Protein AF-A0A1Q9VNM7-F1 (afdb_monomer)

Mean predicted aligned error: 10.38 Å

Sequence (140 aa):
MDPRERLRKYRPTMAKKCFAWAGAVLGVLMVLTLLSSDAGSLAADALLSIGFGAMMFVPGAYWLVCNRRDSKTLSEWMVSHQAYQANWDLLARDEQAMFAPPEELPVLPLRRWKTVAVVILAAFFVAMAGSMLLPETTVA

Structure (mmCIF, N/CA/C/O backbone):
data_AF-A0A1Q9VNM7-F1
#
_entry.id   AF-A0A1Q9VNM7-F1
#
loop_
_atom_site.group_PDB
_atom_site.id
_atom_site.type_symbol
_atom_site.label_atom_id
_atom_site.label_alt_id
_atom_site.label_comp_id
_atom_site.label_asym_id
_atom_site.label_entity_id
_atom_site.label_seq_id
_atom_site.pdbx_PDB_ins_code
_atom_site.Cartn_x
_atom_site.Cartn_y
_atom_site.Cartn_z
_atom_site.occupancy
_atom_site.B_iso_or_equiv
_atom_site.auth_seq_id
_atom_site.auth_comp_id
_atom_site.auth_asym_id
_atom_site.auth_atom_id
_atom_site.pdbx_PDB_model_num
ATOM 1 N N . MET A 1 1 ? -18.230 -9.955 2.167 1.00 61.59 1 MET A N 1
ATOM 2 C CA . MET A 1 1 ? -16.912 -10.262 2.764 1.00 61.59 1 MET A CA 1
ATOM 3 C C . MET A 1 1 ? -16.802 -9.442 4.034 1.00 61.59 1 MET A C 1
ATOM 5 O O . MET A 1 1 ? -16.918 -8.223 3.938 1.00 61.59 1 MET A O 1
ATOM 9 N N . ASP A 1 2 ? -16.664 -10.105 5.179 1.00 81.38 2 ASP A N 1
ATOM 10 C CA . ASP A 1 2 ? -16.612 -9.487 6.513 1.00 81.38 2 ASP A CA 1
ATOM 11 C C . ASP A 1 2 ? -15.447 -8.464 6.588 1.00 81.38 2 ASP A C 1
ATOM 13 O O . ASP A 1 2 ? -14.355 -8.751 6.070 1.00 81.38 2 ASP A O 1
ATOM 17 N N . PRO A 1 3 ? -15.638 -7.263 7.179 1.00 77.69 3 PRO A N 1
ATOM 18 C CA . PRO A 1 3 ? -14.564 -6.300 7.439 1.00 77.69 3 PRO A CA 1
ATOM 19 C C . PRO A 1 3 ? -13.302 -6.927 8.055 1.00 77.69 3 PRO A C 1
ATOM 21 O O . PRO A 1 3 ? -12.187 -6.604 7.635 1.00 77.69 3 PRO A O 1
ATOM 24 N N . ARG A 1 4 ? -13.451 -7.882 8.982 1.00 80.94 4 ARG A N 1
ATOM 25 C CA . ARG A 1 4 ? -12.335 -8.591 9.637 1.00 80.94 4 ARG A CA 1
ATOM 26 C C . ARG A 1 4 ? -11.565 -9.478 8.664 1.00 80.94 4 ARG A C 1
ATOM 28 O O . ARG A 1 4 ? -10.332 -9.533 8.687 1.00 80.94 4 ARG A O 1
ATOM 35 N N . GLU A 1 5 ? -12.284 -10.149 7.772 1.00 81.62 5 GLU A N 1
ATOM 36 C CA . GLU A 1 5 ? -11.708 -10.993 6.727 1.00 81.62 5 GLU A CA 1
ATOM 37 C C . GLU A 1 5 ? -10.939 -10.144 5.700 1.00 81.62 5 GLU A C 1
ATOM 39 O O . GLU A 1 5 ? -9.816 -10.479 5.302 1.00 81.62 5 GLU A O 1
ATOM 44 N N . ARG A 1 6 ? -11.496 -8.982 5.331 1.00 78.44 6 ARG A N 1
ATOM 45 C CA . ARG A 1 6 ? -10.826 -7.993 4.472 1.00 78.44 6 ARG A CA 1
ATOM 46 C C . ARG A 1 6 ? -9.572 -7.441 5.135 1.00 78.44 6 ARG A C 1
ATOM 48 O O . ARG A 1 6 ? -8.533 -7.377 4.478 1.00 78.44 6 ARG A O 1
ATOM 55 N N . LEU A 1 7 ? -9.636 -7.106 6.422 1.00 80.38 7 LEU A N 1
ATOM 56 C CA . LEU A 1 7 ? -8.482 -6.647 7.186 1.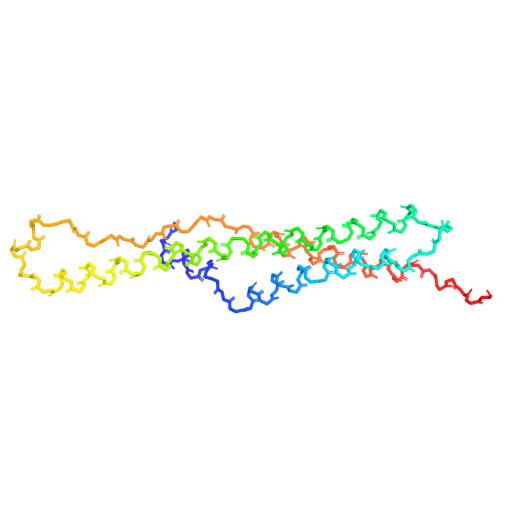00 80.38 7 LEU A CA 1
ATOM 57 C C . LEU A 1 7 ? -7.373 -7.699 7.180 1.00 80.38 7 LEU A C 1
ATOM 59 O O . LEU A 1 7 ? -6.246 -7.380 6.821 1.00 80.38 7 LEU A O 1
ATOM 63 N N . ARG A 1 8 ? -7.686 -8.965 7.487 1.00 80.50 8 ARG A N 1
ATOM 64 C CA . ARG A 1 8 ? -6.710 -10.070 7.446 1.00 80.50 8 ARG A CA 1
ATOM 65 C C . ARG A 1 8 ? -6.026 -10.188 6.086 1.00 80.50 8 ARG A C 1
ATOM 67 O O . ARG A 1 8 ? -4.806 -10.319 6.019 1.00 80.50 8 ARG A O 1
ATOM 74 N N . LYS A 1 9 ? -6.795 -10.105 5.000 1.00 75.00 9 LYS A N 1
ATOM 75 C CA . LYS A 1 9 ? -6.286 -10.264 3.631 1.00 75.00 9 LYS A CA 1
ATOM 76 C C . LYS A 1 9 ? -5.440 -9.076 3.168 1.00 75.00 9 LYS A C 1
ATOM 78 O O . LYS A 1 9 ? -4.372 -9.253 2.571 1.00 75.00 9 LYS A O 1
ATOM 83 N N . TYR A 1 10 ? -5.899 -7.859 3.446 1.00 71.88 10 TYR A N 1
ATOM 84 C CA . TYR A 1 10 ? -5.280 -6.628 2.955 1.00 71.88 10 TYR A CA 1
ATOM 85 C C . TYR A 1 10 ? -4.341 -5.963 3.958 1.00 71.88 10 TYR A C 1
ATOM 87 O O . TYR A 1 10 ? -3.710 -4.976 3.593 1.00 71.88 10 TYR A O 1
ATOM 95 N N . ARG A 1 11 ? -4.148 -6.542 5.154 1.00 72.81 11 ARG A N 1
ATOM 96 C CA . ARG A 1 11 ? -3.251 -5.997 6.179 1.00 72.81 11 ARG A CA 1
ATOM 97 C C . ARG A 1 11 ? -1.886 -5.642 5.575 1.00 72.81 11 ARG A C 1
ATOM 99 O O . ARG A 1 11 ? -1.296 -6.493 4.886 1.00 72.81 11 ARG A O 1
ATOM 106 N N . PRO A 1 12 ? -1.365 -4.433 5.841 1.00 70.50 12 PRO A N 1
ATOM 107 C CA . PRO A 1 12 ? -0.016 -4.051 5.456 1.00 70.50 12 PRO A CA 1
ATOM 108 C C . PRO A 1 12 ? 0.996 -4.831 6.310 1.00 70.50 12 PRO A C 1
ATOM 110 O O . PRO A 1 12 ? 1.362 -4.428 7.410 1.00 70.50 12 PRO A O 1
ATOM 113 N N . THR A 1 13 ? 1.426 -5.993 5.822 1.00 78.25 13 THR A N 1
ATOM 114 C CA . THR A 1 13 ? 2.497 -6.805 6.426 1.00 78.25 13 THR A CA 1
ATOM 115 C C . THR A 1 13 ? 3.873 -6.263 6.042 1.00 78.25 13 THR A C 1
ATOM 117 O O . THR A 1 13 ? 4.008 -5.687 4.960 1.00 78.25 13 THR A O 1
ATOM 120 N N . MET A 1 14 ? 4.906 -6.539 6.845 1.00 74.44 14 MET A N 1
ATOM 121 C CA . MET A 1 14 ? 6.286 -6.149 6.512 1.00 74.44 14 MET A CA 1
ATOM 122 C C . MET A 1 14 ? 6.735 -6.687 5.149 1.00 74.44 14 MET A C 1
ATOM 124 O O . MET A 1 14 ? 7.260 -5.919 4.355 1.00 74.44 14 MET A O 1
ATOM 128 N N . ALA A 1 15 ? 6.395 -7.936 4.808 1.00 73.19 15 ALA A N 1
ATOM 129 C CA . ALA A 1 15 ? 6.706 -8.514 3.498 1.00 73.19 15 ALA A CA 1
ATOM 130 C C . ALA A 1 15 ? 6.177 -7.656 2.331 1.00 73.19 15 ALA A C 1
ATOM 132 O O . ALA A 1 15 ? 6.935 -7.254 1.456 1.00 73.19 15 ALA A O 1
ATOM 133 N N . LYS A 1 16 ? 4.888 -7.286 2.355 1.00 73.38 16 LYS A N 1
ATOM 134 C CA . LYS A 1 16 ? 4.273 -6.401 1.343 1.00 73.38 16 LYS A CA 1
ATOM 135 C C . LYS A 1 16 ? 4.963 -5.036 1.244 1.00 73.38 16 LYS A C 1
ATOM 137 O O . LYS A 1 16 ? 5.023 -4.473 0.157 1.00 73.38 16 LYS A O 1
ATOM 142 N N . LYS A 1 17 ? 5.465 -4.494 2.360 1.00 77.00 17 LYS A N 1
ATOM 143 C CA . LYS A 1 17 ? 6.222 -3.231 2.368 1.00 77.00 17 LYS A CA 1
ATOM 144 C C . LYS A 1 17 ? 7.603 -3.407 1.736 1.00 77.00 17 LYS A C 1
ATOM 146 O O . LYS A 1 17 ? 7.971 -2.582 0.908 1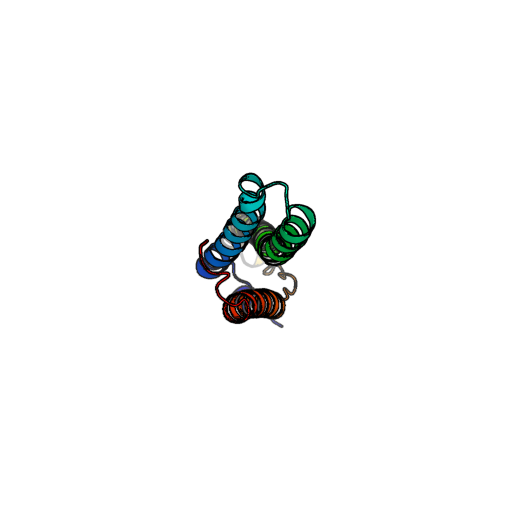.00 77.00 17 LYS A O 1
ATOM 151 N N . CYS A 1 18 ? 8.318 -4.482 2.073 1.00 79.44 18 CYS A N 1
ATOM 152 C CA . CYS A 1 18 ? 9.610 -4.811 1.472 1.00 79.44 18 CYS A CA 1
ATOM 153 C C . CYS A 1 18 ? 9.489 -4.996 -0.044 1.00 79.44 18 CYS A C 1
ATOM 155 O O . CYS A 1 18 ? 10.255 -4.389 -0.778 1.00 79.44 18 CYS A O 1
ATOM 157 N N . PHE A 1 19 ? 8.488 -5.743 -0.525 1.00 78.94 19 PHE A N 1
ATOM 158 C CA . PHE A 1 19 ? 8.269 -5.929 -1.966 1.00 78.94 19 PHE A CA 1
ATOM 159 C C . PHE A 1 19 ? 7.904 -4.631 -2.693 1.00 78.94 19 PHE A C 1
ATOM 161 O O . PHE A 1 19 ? 8.383 -4.393 -3.798 1.00 78.94 19 PHE A O 1
ATOM 168 N N . ALA A 1 20 ? 7.087 -3.773 -2.078 1.00 78.50 20 ALA A N 1
ATOM 169 C CA . ALA A 1 20 ? 6.739 -2.479 -2.660 1.00 78.50 20 ALA A CA 1
ATOM 170 C C . ALA A 1 20 ? 7.963 -1.558 -2.790 1.00 78.50 20 ALA A C 1
ATOM 172 O O . ALA A 1 20 ? 8.152 -0.931 -3.831 1.00 78.50 20 ALA A O 1
ATOM 173 N N . TRP A 1 21 ? 8.819 -1.525 -1.763 1.00 82.38 21 TRP A N 1
ATOM 174 C CA . TRP A 1 21 ? 10.082 -0.790 -1.804 1.00 82.38 21 TRP A CA 1
ATOM 175 C C . TRP A 1 21 ? 11.081 -1.390 -2.788 1.00 82.38 21 TRP A C 1
ATOM 177 O O . TRP A 1 21 ? 11.687 -0.640 -3.541 1.00 82.38 21 TRP A O 1
ATOM 187 N N . ALA A 1 22 ? 11.214 -2.716 -2.832 1.00 80.25 22 ALA A N 1
ATOM 188 C CA . ALA A 1 22 ? 12.099 -3.392 -3.773 1.00 80.25 22 ALA A CA 1
ATOM 189 C C . ALA A 1 22 ? 11.737 -3.046 -5.225 1.00 80.25 22 ALA A C 1
ATOM 191 O O . ALA A 1 22 ? 12.613 -2.650 -5.983 1.00 80.25 22 ALA A O 1
ATOM 192 N N . GLY A 1 23 ? 10.451 -3.103 -5.594 1.00 77.00 23 GLY A N 1
ATOM 193 C CA . GLY A 1 23 ? 10.002 -2.720 -6.938 1.00 77.00 23 GLY A CA 1
ATOM 194 C C . GLY A 1 23 ? 10.243 -1.242 -7.258 1.00 77.00 23 GLY A C 1
ATOM 195 O O . GLY A 1 23 ? 10.713 -0.915 -8.344 1.00 77.00 23 GLY A O 1
ATOM 196 N N . ALA A 1 24 ? 9.988 -0.346 -6.298 1.00 78.69 24 ALA A N 1
ATOM 197 C CA . ALA A 1 24 ? 10.247 1.082 -6.475 1.00 78.69 24 ALA A CA 1
ATOM 198 C C . ALA A 1 24 ? 11.746 1.382 -6.657 1.00 78.69 24 ALA A C 1
ATOM 200 O O . ALA A 1 24 ? 12.114 2.107 -7.576 1.00 78.69 24 ALA A O 1
ATOM 201 N N . VAL A 1 25 ? 12.609 0.796 -5.821 1.00 82.00 25 VAL A N 1
ATOM 202 C CA . VAL A 1 25 ? 14.067 0.974 -5.897 1.00 82.00 25 VAL A CA 1
ATOM 203 C C . VAL A 1 25 ? 14.617 0.381 -7.189 1.00 82.00 25 VAL A C 1
ATOM 205 O O . VAL A 1 25 ? 15.367 1.059 -7.881 1.00 82.00 25 VAL A O 1
ATOM 208 N N . LEU A 1 26 ? 14.208 -0.837 -7.555 1.00 79.25 26 LEU A N 1
ATOM 209 C CA . LEU A 1 26 ? 14.630 -1.468 -8.807 1.00 79.25 26 LEU A CA 1
ATOM 210 C C . LEU A 1 26 ? 14.202 -0.646 -10.025 1.00 79.25 26 LEU A C 1
ATOM 212 O O . LEU A 1 26 ? 15.020 -0.413 -10.905 1.00 79.25 26 LEU A O 1
ATOM 216 N N . GLY A 1 27 ? 12.964 -0.144 -10.057 1.00 75.19 27 GLY A N 1
ATOM 217 C CA . GLY A 1 27 ? 12.498 0.713 -11.147 1.00 75.19 27 GLY A CA 1
ATOM 218 C C . GLY A 1 27 ? 13.308 2.006 -11.278 1.00 75.19 27 GLY A C 1
ATOM 219 O O . GLY A 1 27 ? 13.677 2.382 -12.385 1.00 75.19 27 GLY A O 1
ATOM 220 N N . VAL A 1 28 ? 13.650 2.651 -10.156 1.00 80.50 28 VAL A N 1
ATOM 221 C CA . VAL A 1 28 ? 14.517 3.844 -10.156 1.00 80.50 28 VAL A CA 1
ATOM 222 C C . VAL A 1 28 ? 15.927 3.504 -10.632 1.00 80.50 28 VAL A C 1
ATOM 224 O O . VAL A 1 28 ? 16.463 4.216 -11.475 1.00 80.50 28 VAL A O 1
ATOM 227 N N . LEU A 1 29 ? 16.516 2.412 -10.138 1.00 79.94 29 LEU A N 1
ATOM 228 C CA 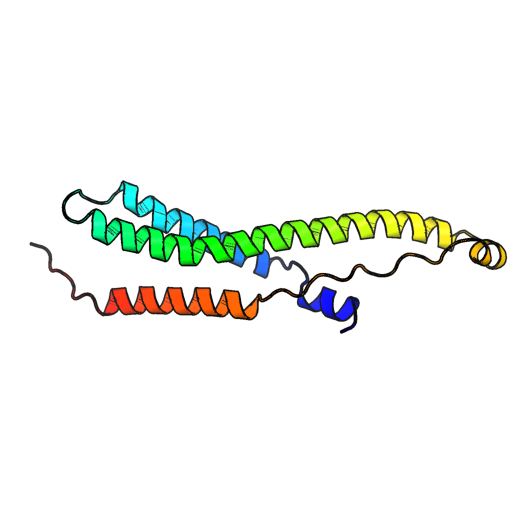. LEU A 1 29 ? 17.846 1.970 -10.559 1.00 79.94 29 LEU A CA 1
ATOM 229 C C . LEU A 1 29 ? 17.896 1.682 -12.060 1.00 79.94 29 LEU A C 1
ATOM 231 O O . LEU A 1 29 ? 18.852 2.092 -12.707 1.00 79.94 29 LEU A O 1
ATOM 235 N N . MET A 1 30 ? 16.859 1.052 -12.621 1.00 73.81 30 MET A N 1
ATOM 236 C CA . MET A 1 30 ? 16.788 0.800 -14.062 1.00 73.81 30 MET A CA 1
ATOM 237 C C . MET A 1 30 ? 16.715 2.087 -14.877 1.00 73.81 30 MET A C 1
ATOM 239 O O . MET A 1 30 ? 17.328 2.140 -15.930 1.00 73.81 30 MET A O 1
ATOM 243 N N . VAL A 1 31 ? 16.028 3.131 -14.406 1.00 76.31 31 VAL A N 1
ATOM 244 C CA . VAL A 1 31 ? 16.032 4.437 -15.091 1.00 76.31 31 VAL A CA 1
ATOM 245 C C . VAL A 1 31 ? 17.386 5.133 -14.942 1.00 76.31 31 VAL A C 1
ATOM 247 O O . VAL A 1 31 ? 17.838 5.798 -15.866 1.00 76.31 31 VAL A O 1
ATOM 250 N N . LEU A 1 32 ? 18.075 4.970 -13.809 1.00 78.44 32 LEU A N 1
ATOM 251 C CA . LEU A 1 32 ? 19.391 5.577 -13.593 1.00 78.44 32 LEU A CA 1
ATOM 252 C C . LEU A 1 32 ? 20.484 5.000 -14.502 1.00 78.44 32 LEU A C 1
ATOM 254 O O . LEU A 1 32 ? 21.465 5.699 -14.744 1.00 78.44 32 LEU A O 1
ATOM 258 N N . THR A 1 33 ? 20.320 3.796 -15.067 1.00 74.12 33 THR A N 1
ATOM 259 C CA . THR A 1 33 ? 21.286 3.255 -16.045 1.00 74.12 33 THR A CA 1
ATOM 260 C C . THR A 1 33 ? 21.372 4.102 -17.319 1.00 74.12 33 THR A C 1
ATOM 262 O O . THR A 1 33 ? 22.387 4.059 -18.013 1.00 74.12 33 THR A O 1
ATOM 265 N N . LEU A 1 34 ? 20.361 4.935 -17.598 1.00 71.25 34 LEU A N 1
ATOM 266 C CA . LEU A 1 34 ? 20.391 5.907 -18.697 1.00 71.25 34 LEU A CA 1
ATOM 267 C C . LEU A 1 34 ? 21.479 6.960 -18.548 1.00 71.25 34 LEU A C 1
ATOM 269 O O . LEU A 1 34 ? 22.009 7.434 -19.547 1.00 71.25 34 LEU A O 1
ATOM 273 N N . LEU A 1 35 ? 21.843 7.305 -17.312 1.00 75.12 35 LEU A N 1
ATOM 274 C CA . LEU A 1 35 ? 22.913 8.268 -17.044 1.00 75.12 35 LEU A CA 1
ATOM 275 C C . LEU A 1 35 ? 24.294 7.737 -17.456 1.00 75.12 35 LEU A C 1
ATOM 277 O O . LEU A 1 35 ? 25.248 8.506 -17.509 1.00 75.12 35 LEU A O 1
ATOM 281 N N . SER A 1 36 ? 24.404 6.436 -17.727 1.00 70.19 36 SER A N 1
ATOM 282 C CA . SER A 1 36 ? 25.641 5.755 -18.117 1.00 70.19 36 SER A CA 1
ATOM 283 C C . SER A 1 36 ? 25.615 5.240 -19.562 1.00 70.19 36 SER A C 1
ATOM 285 O O . SER A 1 36 ? 26.515 4.503 -19.946 1.00 70.19 36 SER A O 1
ATOM 287 N N . SER A 1 37 ? 24.585 5.579 -20.347 1.00 66.06 37 SER A N 1
ATOM 288 C CA . SER A 1 37 ? 24.406 5.080 -21.720 1.00 66.06 37 SER A CA 1
ATOM 289 C C . SER A 1 37 ? 25.110 5.977 -22.748 1.00 66.06 37 SER A C 1
ATOM 291 O O . SER A 1 37 ? 24.972 7.199 -22.698 1.00 66.06 37 SER A O 1
ATOM 293 N N . ASP A 1 38 ? 25.841 5.375 -23.691 1.00 68.06 38 ASP A N 1
ATOM 294 C CA . ASP A 1 38 ? 26.589 6.086 -24.737 1.00 68.06 38 ASP A CA 1
ATOM 295 C C . ASP A 1 38 ? 25.680 6.581 -25.882 1.00 68.06 38 ASP A C 1
ATOM 297 O O . ASP A 1 38 ? 24.656 5.976 -26.213 1.00 68.06 38 ASP A O 1
ATOM 301 N N . ALA A 1 39 ? 26.058 7.688 -26.530 1.00 64.94 39 ALA A N 1
ATOM 302 C CA . ALA A 1 39 ? 25.186 8.431 -27.454 1.00 64.94 39 ALA A CA 1
ATOM 303 C C . ALA A 1 39 ? 24.752 7.661 -28.724 1.00 64.94 39 ALA A C 1
ATOM 305 O O . ALA A 1 39 ? 23.777 8.048 -29.369 1.00 64.94 39 ALA A O 1
ATOM 306 N N . GLY A 1 40 ? 25.443 6.575 -29.087 1.00 64.69 40 GLY A N 1
ATOM 307 C CA .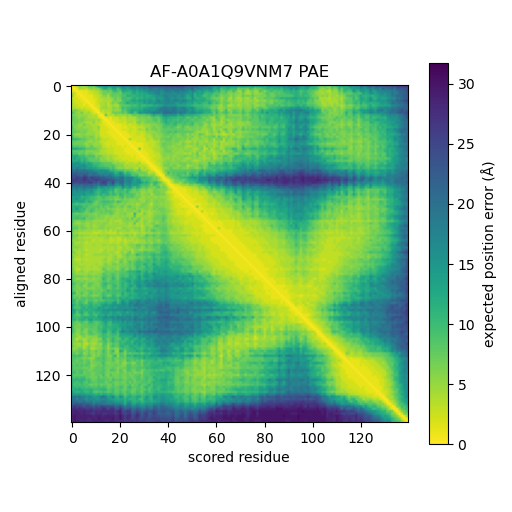 GLY A 1 40 ? 25.220 5.836 -30.338 1.00 64.69 40 GLY A CA 1
ATOM 308 C C . GLY A 1 40 ? 23.929 5.004 -30.402 1.00 64.69 40 GLY A C 1
ATOM 309 O O . GLY A 1 40 ? 23.452 4.724 -31.497 1.00 64.69 40 GLY A O 1
ATOM 310 N N . SER A 1 41 ? 23.344 4.641 -29.254 1.00 65.31 41 SER A N 1
ATOM 311 C CA . SER A 1 41 ? 22.152 3.769 -29.131 1.00 65.31 41 SER A CA 1
ATOM 312 C C . SER A 1 41 ? 21.075 4.364 -28.201 1.00 65.31 41 SER A C 1
ATOM 314 O O . SER A 1 41 ? 20.085 3.732 -27.826 1.00 65.31 41 SER A O 1
ATOM 316 N N . LEU A 1 42 ? 21.219 5.649 -27.867 1.00 70.38 42 LEU A N 1
ATOM 317 C CA . LEU A 1 42 ? 20.524 6.277 -26.744 1.00 70.38 42 LEU A CA 1
ATOM 318 C C . LEU A 1 42 ? 18.989 6.207 -26.832 1.00 70.38 42 LEU A C 1
ATOM 320 O O . LEU A 1 42 ? 18.321 6.118 -25.809 1.00 70.38 42 LEU A O 1
ATOM 324 N N . ALA A 1 43 ? 18.412 6.213 -28.038 1.00 73.88 43 ALA A N 1
ATOM 325 C CA . ALA A 1 43 ? 16.960 6.150 -28.223 1.00 73.88 43 ALA A CA 1
ATOM 326 C C . ALA A 1 43 ? 16.365 4.763 -27.907 1.00 73.88 43 ALA A C 1
ATOM 328 O O . ALA A 1 43 ? 15.309 4.682 -27.276 1.00 73.88 43 ALA A O 1
ATOM 329 N N . ALA A 1 44 ? 17.030 3.681 -28.324 1.00 71.31 44 ALA A N 1
ATOM 330 C CA . ALA A 1 44 ? 16.575 2.317 -28.050 1.00 71.31 44 ALA A CA 1
ATOM 331 C C . ALA A 1 44 ? 16.777 1.966 -26.569 1.00 71.31 44 ALA A C 1
ATOM 333 O O . ALA A 1 44 ? 15.858 1.458 -25.921 1.00 71.31 44 ALA A O 1
ATOM 334 N N . ASP A 1 45 ? 17.930 2.346 -26.015 1.00 70.62 45 ASP A N 1
ATOM 335 C CA . ASP A 1 45 ? 18.260 2.126 -24.606 1.00 70.62 45 ASP A CA 1
ATOM 336 C C . ASP A 1 45 ? 17.365 2.954 -23.674 1.00 70.62 45 ASP A C 1
ATOM 338 O O . ASP A 1 45 ? 16.908 2.448 -22.648 1.00 70.62 45 ASP A O 1
ATOM 342 N N . ALA A 1 46 ? 17.007 4.186 -24.060 1.00 75.50 46 ALA A N 1
ATOM 343 C CA . ALA A 1 46 ? 16.039 5.007 -23.332 1.00 75.50 46 ALA A CA 1
ATOM 344 C C . ALA A 1 46 ? 14.639 4.411 -23.320 1.00 75.50 46 ALA A C 1
ATOM 346 O O . ALA A 1 46 ? 14.014 4.356 -22.261 1.00 75.50 46 ALA A O 1
ATOM 347 N N . LEU A 1 47 ? 14.140 3.939 -24.463 1.00 77.12 47 LEU A N 1
ATOM 348 C CA . LEU A 1 47 ? 12.815 3.326 -24.525 1.00 77.12 47 LEU A CA 1
ATOM 349 C C . LEU A 1 47 ? 12.742 2.049 -23.680 1.00 77.12 47 LEU A C 1
ATOM 351 O O . LEU A 1 47 ? 11.762 1.854 -22.958 1.00 77.12 47 LEU A O 1
ATOM 355 N N . LEU A 1 48 ? 13.784 1.215 -23.717 1.00 75.75 48 LEU A N 1
ATOM 356 C CA . LEU A 1 48 ? 13.859 -0.000 -22.907 1.00 75.75 48 LEU A CA 1
ATOM 357 C C . LEU A 1 48 ? 13.982 0.322 -21.415 1.00 75.75 48 LEU A C 1
ATOM 359 O O . LEU A 1 48 ? 13.201 -0.190 -20.614 1.00 75.75 48 LEU A O 1
ATOM 363 N N . SER A 1 49 ? 14.908 1.201 -21.032 1.00 74.00 49 SER A N 1
ATOM 364 C CA . SER A 1 49 ? 15.153 1.565 -19.633 1.00 74.00 49 SER A CA 1
ATOM 365 C C . SER A 1 49 ? 13.951 2.277 -18.995 1.00 74.00 49 SER A C 1
ATOM 367 O O . SER A 1 49 ? 13.530 1.907 -17.897 1.00 74.00 49 SER A O 1
ATOM 369 N N . ILE A 1 50 ? 13.312 3.219 -19.700 1.00 80.19 50 ILE 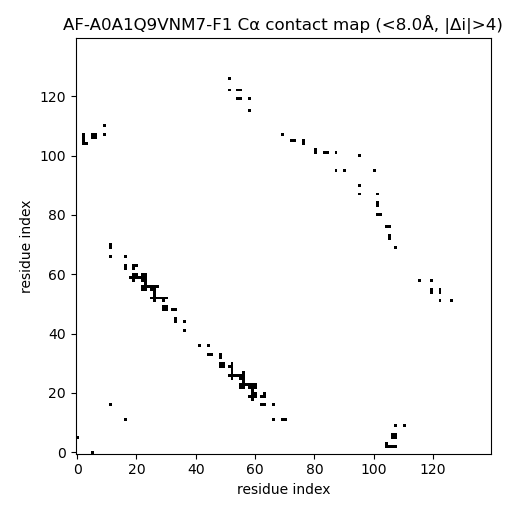A N 1
ATOM 370 C CA . ILE A 1 50 ? 12.082 3.876 -19.229 1.00 80.19 50 ILE A CA 1
ATOM 371 C C . ILE A 1 50 ? 10.925 2.875 -19.180 1.00 80.19 50 ILE A C 1
ATOM 373 O O . ILE A 1 50 ? 10.171 2.868 -18.208 1.00 80.19 50 ILE A O 1
ATOM 377 N N . GLY A 1 51 ? 10.780 2.016 -20.194 1.00 79.44 51 GLY A N 1
ATOM 378 C CA . GLY A 1 51 ? 9.722 1.007 -20.255 1.00 79.44 51 GLY A CA 1
ATOM 379 C C . GLY A 1 51 ? 9.798 0.008 -19.098 1.00 79.44 51 GLY A C 1
ATOM 380 O O . GLY A 1 51 ? 8.827 -0.157 -18.354 1.00 79.44 51 GLY A O 1
ATOM 381 N N . PHE A 1 52 ? 10.964 -0.607 -18.892 1.00 75.81 52 PHE A N 1
ATOM 382 C CA . PHE A 1 52 ? 11.196 -1.539 -17.785 1.00 75.81 52 PHE A CA 1
ATOM 383 C C . PHE A 1 52 ? 11.168 -0.840 -16.423 1.00 75.81 52 PHE A C 1
ATOM 385 O O . PHE A 1 52 ? 10.545 -1.343 -15.482 1.00 75.81 52 PHE A O 1
ATOM 392 N N . GLY A 1 53 ? 11.762 0.351 -16.330 1.00 78.12 53 GLY A N 1
ATOM 393 C CA . GLY A 1 53 ? 11.725 1.186 -15.135 1.00 78.12 53 GLY A CA 1
ATOM 394 C C . GLY A 1 53 ? 10.294 1.506 -14.710 1.00 78.12 53 GLY A C 1
ATOM 395 O O . GLY A 1 53 ? 9.927 1.276 -13.559 1.00 78.12 53 GLY A O 1
ATOM 396 N N . ALA A 1 54 ? 9.443 1.938 -15.644 1.00 79.69 54 ALA A N 1
ATOM 397 C CA . ALA A 1 54 ? 8.030 2.202 -15.391 1.00 79.69 54 ALA A CA 1
ATOM 398 C C . ALA A 1 54 ? 7.256 0.926 -15.018 1.00 79.69 54 ALA A C 1
ATOM 400 O O . ALA A 1 54 ? 6.459 0.956 -14.076 1.00 79.69 54 ALA A O 1
ATOM 401 N N . MET A 1 55 ? 7.517 -0.202 -15.691 1.00 78.62 55 MET A N 1
ATOM 402 C CA . MET A 1 55 ? 6.891 -1.493 -15.374 1.00 78.62 55 MET A CA 1
ATOM 403 C C . MET A 1 55 ? 7.170 -1.964 -13.943 1.00 78.62 55 MET A C 1
ATOM 405 O O . MET A 1 55 ? 6.304 -2.601 -13.347 1.00 78.62 55 MET A O 1
ATOM 409 N N . MET A 1 56 ? 8.336 -1.643 -13.376 1.00 77.06 56 MET A N 1
ATOM 410 C CA . MET A 1 56 ? 8.693 -1.991 -11.992 1.00 77.06 56 MET A CA 1
ATOM 411 C C . MET A 1 56 ? 8.270 -0.915 -10.986 1.00 77.06 56 MET A C 1
ATOM 413 O O . MET A 1 56 ? 7.724 -1.218 -9.920 1.00 77.06 56 MET A O 1
ATOM 417 N N . PHE A 1 57 ? 8.472 0.354 -11.337 1.00 79.31 57 PHE A N 1
ATOM 418 C CA . PHE A 1 57 ? 8.236 1.488 -10.453 1.00 79.31 57 PHE A CA 1
ATOM 419 C C . PHE A 1 57 ? 6.750 1.725 -10.184 1.00 79.31 57 PHE A C 1
ATOM 421 O O . PHE A 1 57 ? 6.347 1.834 -9.027 1.00 79.31 57 PHE A O 1
ATOM 428 N N . VAL A 1 58 ? 5.920 1.784 -11.231 1.00 82.75 58 VAL A N 1
ATOM 429 C CA . VAL A 1 58 ? 4.482 2.086 -11.121 1.00 82.75 58 VAL A CA 1
ATOM 430 C C . VAL A 1 58 ? 3.763 1.151 -10.140 1.00 82.75 58 VAL A C 1
ATOM 432 O O . VAL A 1 58 ? 3.077 1.650 -9.240 1.00 82.75 58 VAL A O 1
ATOM 435 N N . PRO A 1 59 ? 3.903 -0.183 -10.234 1.00 80.62 59 PRO A N 1
ATOM 436 C CA . PRO A 1 59 ? 3.228 -1.072 -9.299 1.00 80.62 59 PRO A CA 1
ATOM 437 C C . PRO A 1 59 ? 3.808 -1.012 -7.875 1.00 80.62 59 PRO A C 1
ATOM 439 O O . PRO A 1 59 ? 3.040 -1.082 -6.910 1.00 80.62 59 PRO A O 1
ATOM 442 N N . GLY A 1 60 ? 5.124 -0.807 -7.723 1.00 79.38 60 GLY A N 1
ATOM 443 C CA . GLY A 1 60 ? 5.761 -0.585 -6.419 1.00 79.38 60 GLY A CA 1
ATOM 444 C C . GLY A 1 60 ? 5.249 0.686 -5.730 1.00 79.38 60 GLY A C 1
ATOM 445 O O . GLY A 1 60 ? 4.796 0.645 -4.582 1.00 79.38 60 GLY A O 1
ATOM 446 N N . ALA A 1 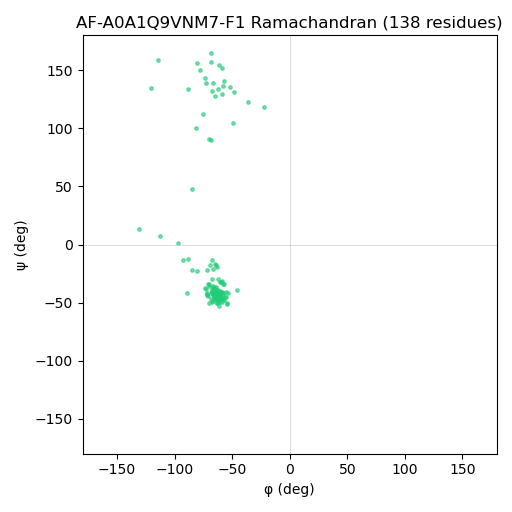61 ? 5.214 1.803 -6.459 1.00 83.25 61 ALA A N 1
ATOM 447 C CA . ALA A 1 61 ? 4.678 3.079 -5.993 1.00 83.25 61 ALA A CA 1
ATOM 448 C C . ALA A 1 61 ? 3.182 2.983 -5.649 1.00 83.25 61 ALA A C 1
ATOM 450 O O . ALA A 1 61 ? 2.755 3.452 -4.591 1.00 83.25 61 ALA A O 1
ATOM 451 N N . TYR A 1 62 ? 2.387 2.307 -6.487 1.00 85.88 62 TYR A N 1
ATOM 452 C CA . TYR A 1 62 ? 0.974 2.037 -6.213 1.00 85.88 62 TYR A CA 1
ATOM 453 C C . TYR A 1 62 ? 0.777 1.305 -4.876 1.00 85.88 62 TYR A C 1
ATOM 455 O O . TYR A 1 62 ? -0.073 1.701 -4.069 1.00 85.88 62 TYR A O 1
ATOM 463 N N . TRP A 1 63 ? 1.578 0.270 -4.599 1.00 85.31 63 TRP A N 1
ATOM 464 C CA . TRP A 1 63 ? 1.519 -0.457 -3.329 1.00 85.31 63 TRP A CA 1
ATOM 465 C C . TRP A 1 63 ? 1.940 0.391 -2.131 1.00 85.31 63 TRP A C 1
ATOM 467 O O . TRP A 1 63 ? 1.295 0.302 -1.084 1.00 85.31 63 TRP A O 1
ATOM 477 N N . LEU A 1 64 ? 2.964 1.238 -2.267 1.00 84.31 64 LEU A N 1
ATOM 478 C CA . LEU A 1 64 ? 3.378 2.156 -1.201 1.00 84.31 64 LEU A CA 1
ATOM 479 C C . LEU A 1 64 ? 2.264 3.147 -0.847 1.00 84.31 64 LEU A C 1
ATOM 481 O O . LEU A 1 64 ? 1.937 3.313 0.332 1.00 84.31 64 LEU A O 1
ATOM 485 N N . VAL A 1 65 ? 1.630 3.754 -1.854 1.00 88.06 65 VAL A N 1
ATOM 486 C CA . VAL A 1 65 ? 0.523 4.702 -1.652 1.00 88.06 65 VAL A CA 1
ATOM 487 C C . VAL A 1 65 ? -0.674 4.015 -0.997 1.00 88.06 65 VAL A C 1
ATOM 489 O O . VAL A 1 65 ? -1.228 4.543 -0.029 1.00 88.06 65 VAL A O 1
ATOM 492 N N . CYS A 1 66 ? -1.058 2.826 -1.473 1.00 86.31 66 CYS A N 1
ATOM 493 C CA . CYS A 1 66 ? -2.159 2.065 -0.882 1.00 86.31 66 CYS A CA 1
ATOM 494 C C . CYS A 1 66 ? -1.861 1.686 0.572 1.00 86.31 66 CYS A C 1
ATOM 496 O O . CYS A 1 66 ? -2.683 1.953 1.442 1.00 86.31 66 CYS A O 1
ATOM 498 N N . ASN A 1 67 ? -0.665 1.160 0.860 1.00 84.94 67 ASN A N 1
ATOM 499 C CA . ASN A 1 67 ? -0.262 0.819 2.225 1.00 84.94 67 ASN A CA 1
ATOM 500 C C . ASN A 1 67 ? -0.306 2.031 3.158 1.00 84.94 67 ASN A C 1
ATOM 502 O O . ASN A 1 67 ? -0.737 1.893 4.302 1.00 84.94 67 ASN A O 1
ATOM 506 N N . ARG A 1 68 ? 0.137 3.208 2.697 1.00 86.44 68 ARG A N 1
ATOM 507 C CA . ARG A 1 68 ? 0.126 4.438 3.502 1.00 86.44 68 ARG A CA 1
ATOM 508 C C . ARG A 1 68 ? -1.299 4.889 3.816 1.00 86.44 68 ARG A C 1
ATOM 510 O O . ARG A 1 68 ? -1.577 5.217 4.964 1.00 86.44 68 ARG A O 1
ATOM 517 N N . ARG A 1 69 ? -2.196 4.866 2.824 1.00 86.75 69 ARG A N 1
ATOM 518 C CA . ARG A 1 69 ? -3.618 5.203 3.010 1.00 86.75 69 ARG A CA 1
ATOM 519 C C . ARG A 1 69 ? -4.306 4.227 3.960 1.00 86.75 69 ARG A C 1
ATOM 521 O O . ARG A 1 69 ? -4.898 4.662 4.937 1.00 86.75 69 ARG A O 1
ATOM 528 N N . ASP A 1 70 ? -4.145 2.928 3.722 1.00 85.38 70 ASP A N 1
ATOM 529 C CA . ASP A 1 70 ? -4.792 1.885 4.520 1.00 85.38 70 ASP A CA 1
ATOM 530 C C . ASP A 1 70 ? -4.274 1.907 5.975 1.00 85.38 70 ASP A C 1
ATOM 532 O O . ASP A 1 70 ? -5.043 1.744 6.918 1.00 85.38 70 ASP A O 1
ATOM 536 N N . SER A 1 71 ? -2.977 2.183 6.172 1.00 85.19 71 SER A N 1
ATOM 537 C CA . SER A 1 71 ? -2.385 2.329 7.510 1.00 85.19 71 SER A CA 1
ATOM 538 C C . SER A 1 71 ? -2.908 3.569 8.238 1.00 85.19 71 SER A C 1
ATOM 540 O O . SER A 1 71 ? -3.199 3.477 9.425 1.00 85.19 71 SER A O 1
ATOM 542 N N . LYS A 1 72 ? -3.060 4.701 7.532 1.00 88.69 72 LYS A N 1
ATOM 543 C CA . LYS A 1 72 ? -3.599 5.947 8.093 1.00 88.69 72 LYS A CA 1
ATOM 544 C C . LYS A 1 72 ? -5.048 5.766 8.560 1.00 88.69 72 LYS A C 1
ATOM 546 O O . LYS A 1 72 ? -5.340 6.038 9.720 1.00 88.69 72 LYS A O 1
ATOM 551 N N . THR A 1 73 ? -5.913 5.218 7.705 1.00 87.38 73 THR A N 1
ATOM 552 C CA . THR A 1 73 ? -7.322 4.958 8.047 1.00 87.38 73 THR A CA 1
ATOM 553 C C . THR A 1 73 ? -7.452 4.037 9.259 1.00 87.38 73 THR A C 1
ATOM 555 O O . THR A 1 73 ? -8.236 4.311 10.161 1.00 87.38 73 THR A O 1
ATOM 558 N N . LEU A 1 74 ? -6.656 2.963 9.320 1.00 86.31 74 LEU A N 1
ATOM 559 C CA . LEU A 1 74 ? -6.684 2.062 10.471 1.00 86.31 74 LEU A CA 1
ATOM 560 C C . LEU A 1 74 ? -6.152 2.718 11.743 1.00 86.31 74 LEU A C 1
ATOM 562 O O . LEU A 1 74 ? -6.701 2.466 12.807 1.00 86.31 74 LEU A O 1
ATOM 566 N N . SER A 1 75 ? -5.104 3.543 11.663 1.00 88.12 75 SER A N 1
ATOM 567 C CA . SER A 1 75 ? -4.598 4.251 12.842 1.00 88.12 75 SER A CA 1
ATOM 568 C C . SER A 1 75 ? -5.599 5.265 13.386 1.00 88.12 75 SER A C 1
ATOM 570 O O . SER A 1 75 ? -5.792 5.321 14.595 1.00 88.12 75 SER A O 1
ATOM 572 N N . GLU A 1 76 ? -6.269 6.017 12.511 1.00 89.00 76 GLU A N 1
ATOM 573 C CA . GLU A 1 76 ? -7.279 7.006 12.908 1.00 89.00 76 GLU A CA 1
ATOM 574 C C . GLU A 1 76 ? -8.483 6.324 13.563 1.00 89.00 76 GLU A C 1
ATOM 576 O O . GLU A 1 76 ? -8.932 6.742 14.633 1.00 89.00 76 GLU A O 1
ATOM 581 N N . TRP A 1 77 ? -8.946 5.214 12.980 1.00 89.00 77 TRP A N 1
ATOM 582 C CA . TRP A 1 77 ? -10.002 4.407 13.580 1.00 89.00 77 TRP A CA 1
ATOM 583 C C . TRP A 1 77 ? -9.569 3.781 14.910 1.00 89.00 77 TRP A C 1
ATOM 585 O O . TRP A 1 77 ? -10.304 3.870 15.879 1.00 89.00 77 TRP A O 1
ATOM 595 N N . MET A 1 78 ? -8.369 3.197 15.015 1.00 87.31 78 MET A N 1
ATOM 596 C CA . MET A 1 78 ? -7.916 2.585 16.275 1.00 87.31 78 MET A CA 1
ATOM 597 C C . MET A 1 78 ? -7.843 3.599 17.418 1.00 87.31 78 MET A C 1
ATOM 599 O O . MET A 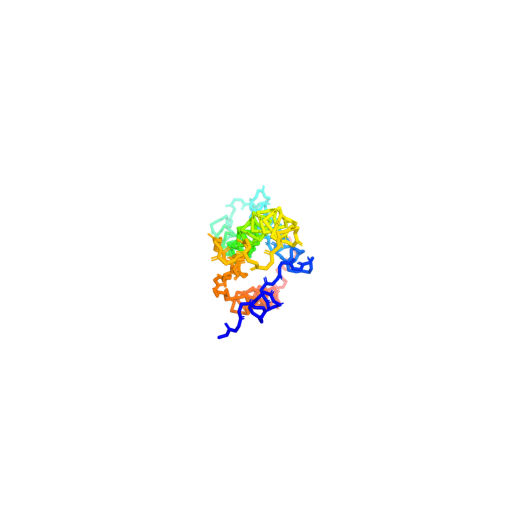1 78 ? -8.251 3.275 18.528 1.00 87.31 78 MET A O 1
ATOM 603 N N . VAL A 1 79 ? -7.335 4.808 17.159 1.00 88.81 79 VAL A N 1
ATOM 604 C CA . VAL A 1 79 ? -7.216 5.857 18.184 1.00 88.81 79 VAL A CA 1
ATOM 605 C C . VAL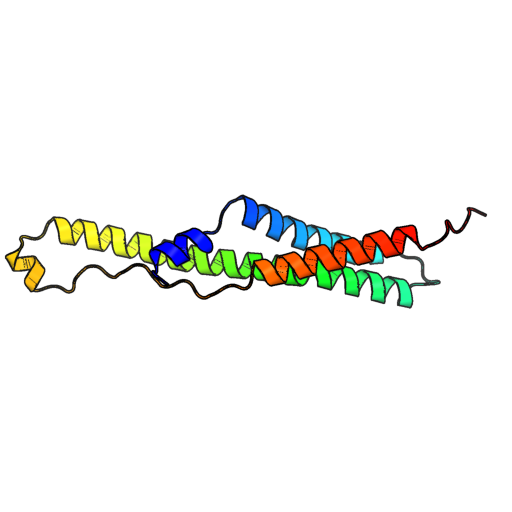 A 1 79 ? -8.595 6.338 18.637 1.00 88.81 79 VAL A C 1
ATOM 607 O O . VAL A 1 79 ? -8.855 6.401 19.837 1.00 88.81 79 VAL A O 1
ATOM 610 N N . SER A 1 80 ? -9.489 6.643 17.691 1.00 86.44 80 SER A N 1
ATOM 611 C CA . SER A 1 80 ? -10.852 7.092 18.010 1.00 86.44 80 SER A CA 1
ATOM 612 C C . SER A 1 80 ? -11.670 5.997 18.698 1.00 86.44 80 SER A C 1
ATOM 614 O O . SER A 1 80 ? -12.312 6.257 19.714 1.00 86.44 80 SER A O 1
ATOM 616 N N . HIS A 1 81 ? -11.575 4.760 18.213 1.00 89.06 81 HIS A N 1
ATOM 617 C CA . HIS A 1 81 ? -12.281 3.617 18.772 1.00 89.06 81 HIS A CA 1
ATOM 618 C C . HIS A 1 81 ? -11.763 3.243 20.165 1.00 89.06 81 HIS A C 1
ATOM 620 O O . HIS A 1 81 ? -12.573 2.979 21.038 1.00 89.06 81 HIS A O 1
ATOM 626 N N . GLN A 1 82 ? -10.450 3.266 20.429 1.00 88.12 82 GLN A N 1
ATOM 627 C CA . GLN A 1 82 ? -9.925 2.984 21.776 1.00 88.12 82 GLN A CA 1
ATOM 628 C C . GLN A 1 82 ? -10.405 4.001 22.812 1.00 88.12 82 GLN A C 1
ATOM 630 O O . GLN A 1 82 ? -10.811 3.607 23.902 1.00 88.12 82 GLN A O 1
ATOM 635 N N . ALA A 1 83 ? -10.378 5.293 22.474 1.00 86.31 83 ALA A N 1
ATOM 636 C CA . ALA A 1 83 ? -10.863 6.341 23.366 1.00 86.31 83 ALA A CA 1
ATOM 637 C C . ALA A 1 83 ? -12.374 6.210 23.617 1.00 86.31 83 ALA A C 1
ATOM 639 O O . ALA A 1 83 ? -12.830 6.341 24.751 1.00 86.31 83 ALA A O 1
ATOM 640 N N . TYR A 1 84 ? -13.143 5.911 22.566 1.00 87.19 84 TYR A N 1
ATOM 641 C CA . TYR A 1 84 ? -14.585 5.728 22.676 1.00 87.19 84 TYR A CA 1
ATOM 642 C C . TYR A 1 84 ? -14.951 4.473 23.471 1.00 87.19 84 TYR A C 1
ATOM 644 O O . TYR A 1 84 ? -15.760 4.546 24.388 1.00 87.19 84 TYR A O 1
ATOM 652 N N . GLN A 1 85 ? -14.313 3.341 23.169 1.00 88.44 85 GLN A N 1
ATOM 653 C CA . GLN A 1 85 ? -14.542 2.063 23.836 1.00 88.44 85 GLN A CA 1
ATOM 654 C C . GLN A 1 85 ? -14.199 2.144 25.327 1.00 88.44 85 GLN A C 1
ATOM 656 O O . GLN A 1 85 ? -14.975 1.674 26.149 1.00 88.44 85 GLN A O 1
ATOM 661 N N . ALA A 1 86 ? -13.087 2.795 25.688 1.00 87.44 86 ALA A N 1
ATOM 662 C CA . ALA A 1 86 ? -12.715 2.979 27.089 1.00 87.44 86 ALA A CA 1
ATOM 663 C C . ALA A 1 86 ? -13.778 3.767 27.872 1.00 87.44 86 ALA A C 1
ATOM 665 O O . ALA A 1 86 ? -14.090 3.407 29.000 1.00 87.44 86 ALA A O 1
ATOM 666 N N . ASN A 1 87 ? -14.366 4.806 27.270 1.00 88.50 87 ASN A N 1
ATOM 667 C CA . ASN A 1 87 ? -15.455 5.559 27.895 1.00 88.50 87 ASN A CA 1
ATOM 668 C C . ASN A 1 87 ? -16.765 4.761 27.917 1.00 88.50 87 ASN A C 1
ATOM 670 O O . ASN A 1 87 ? -17.500 4.814 28.896 1.00 88.50 87 ASN A O 1
ATOM 674 N N . TRP A 1 88 ? -17.045 4.007 26.855 1.00 87.50 88 TRP A N 1
ATOM 675 C CA . TRP A 1 88 ? -18.229 3.160 26.742 1.00 87.50 88 TRP A CA 1
ATOM 676 C C . TRP A 1 88 ? -18.270 2.070 27.817 1.00 87.50 88 TRP A C 1
ATOM 678 O O . TRP A 1 88 ? -19.309 1.845 28.437 1.00 87.50 88 TRP A O 1
ATOM 688 N N . ASP A 1 89 ? -17.130 1.428 28.073 1.00 88.31 89 ASP A N 1
ATOM 689 C CA . ASP A 1 89 ? -16.997 0.354 29.059 1.00 88.31 89 ASP A CA 1
ATOM 690 C C . ASP A 1 89 ? -17.128 0.859 30.512 1.00 88.31 89 ASP A C 1
ATOM 692 O O . ASP A 1 89 ? -17.379 0.061 31.415 1.00 88.31 89 ASP A O 1
ATOM 696 N N . LEU A 1 90 ? -16.982 2.171 30.743 1.00 90.00 90 LEU A N 1
ATOM 697 C CA . LEU A 1 90 ? -17.188 2.811 32.050 1.00 90.00 90 LEU A CA 1
ATOM 698 C C . LEU A 1 90 ? -18.654 3.169 32.327 1.00 90.00 90 LEU A C 1
ATOM 700 O O . LEU A 1 90 ? -19.018 3.332 33.491 1.00 90.00 90 LEU A O 1
ATOM 704 N N . LEU A 1 91 ? -19.479 3.309 31.287 1.00 89.56 91 LEU A N 1
ATOM 705 C CA . LEU A 1 91 ? -20.890 3.675 31.418 1.00 89.56 91 LEU A CA 1
ATOM 706 C C . LEU A 1 91 ? -21.718 2.502 31.949 1.00 89.56 91 LEU A C 1
ATOM 708 O O . LEU A 1 91 ? -21.511 1.343 31.571 1.00 89.56 91 LEU A O 1
ATOM 712 N N . ALA A 1 92 ? -22.712 2.809 32.782 1.00 88.06 92 ALA A N 1
ATOM 713 C CA . ALA A 1 92 ? -23.699 1.820 33.192 1.00 88.06 92 ALA A CA 1
ATOM 714 C C . ALA A 1 92 ? -24.600 1.420 32.001 1.00 88.06 92 ALA A C 1
ATOM 716 O O . ALA A 1 92 ? -24.721 2.141 31.009 1.00 88.06 92 ALA A O 1
ATOM 717 N N . ARG A 1 93 ? -25.225 0.234 32.047 1.00 83.88 93 ARG A N 1
ATOM 718 C CA . ARG A 1 93 ? -25.992 -0.311 30.899 1.00 83.88 93 ARG A CA 1
ATOM 719 C C . ARG A 1 93 ? -27.164 0.575 30.466 1.00 83.88 93 ARG A C 1
ATOM 721 O O . ARG A 1 93 ? -27.525 0.591 29.294 1.00 83.88 93 ARG A O 1
ATOM 728 N N . ASP A 1 94 ? -27.773 1.262 31.415 1.00 87.19 94 ASP A N 1
ATOM 729 C CA . ASP A 1 94 ? -28.831 2.251 31.232 1.00 87.19 94 ASP A CA 1
ATOM 730 C C . ASP A 1 94 ? -28.319 3.541 30.578 1.00 87.19 94 ASP A C 1
ATOM 732 O O . ASP A 1 94 ? -28.998 4.103 29.719 1.00 87.19 94 ASP A O 1
ATOM 736 N N . GLU A 1 95 ? -27.096 3.962 30.895 1.00 84.56 95 GLU A N 1
ATOM 737 C CA . GLU A 1 95 ? -26.435 5.103 30.252 1.00 84.56 95 GLU A CA 1
ATOM 738 C C . GLU A 1 95 ? -25.975 4.775 28.827 1.00 84.56 95 GLU A C 1
ATOM 740 O O . GLU A 1 95 ? -26.122 5.597 27.925 1.00 84.56 95 GLU A O 1
ATOM 745 N N . GLN A 1 96 ? -25.502 3.549 28.585 1.00 87.00 96 GLN A N 1
ATOM 746 C CA . GLN A 1 96 ? -25.131 3.074 27.247 1.00 87.00 96 GLN A CA 1
ATOM 747 C C . GLN A 1 96 ? -26.296 3.163 26.250 1.00 87.00 96 GLN A C 1
ATOM 749 O O . GLN A 1 96 ? -26.080 3.480 25.085 1.00 87.00 96 GLN A O 1
ATOM 754 N N . ALA A 1 97 ? -27.542 2.952 26.691 1.00 84.88 97 ALA A N 1
ATOM 755 C CA . ALA A 1 97 ? -28.720 3.067 25.828 1.00 84.88 97 ALA A CA 1
ATOM 756 C C . ALA A 1 97 ? -28.973 4.501 25.314 1.00 84.88 97 ALA A C 1
ATOM 758 O O . ALA A 1 97 ? -29.718 4.678 24.349 1.00 84.88 97 ALA A O 1
ATOM 759 N N . MET A 1 98 ? -28.361 5.515 25.937 1.00 85.69 98 MET A N 1
ATOM 760 C CA . MET A 1 98 ? -28.473 6.920 25.528 1.00 85.69 98 MET A CA 1
ATOM 761 C C . MET A 1 98 ? -27.424 7.332 24.485 1.00 85.69 98 MET A C 1
ATOM 763 O O . MET A 1 98 ? -27.552 8.399 23.882 1.00 85.69 98 MET A O 1
ATOM 767 N N . PHE A 1 99 ? -26.397 6.509 24.255 1.00 85.81 99 PHE A N 1
ATOM 768 C CA . PHE A 1 99 ? -25.302 6.796 23.331 1.00 85.81 99 PHE A CA 1
ATOM 769 C C . PHE A 1 99 ? -25.288 5.825 22.142 1.00 85.81 99 PHE A C 1
ATOM 771 O O . PHE A 1 99 ? -25.850 4.731 22.182 1.00 85.81 99 PHE A O 1
ATOM 778 N N . ALA A 1 100 ? -24.646 6.237 21.047 1.00 84.88 100 ALA A N 1
ATOM 779 C CA . ALA A 1 100 ? -24.485 5.380 19.876 1.00 84.88 100 ALA A CA 1
ATOM 780 C C . ALA A 1 100 ? -23.455 4.272 20.159 1.00 84.88 100 ALA A C 1
ATOM 782 O O . ALA A 1 100 ? -22.420 4.560 20.745 1.00 84.88 100 ALA A O 1
ATOM 783 N N . PRO A 1 101 ? -23.676 3.023 19.728 1.00 81.06 101 PRO A N 1
ATOM 784 C CA . PRO A 1 101 ? -22.703 1.961 19.946 1.00 81.06 101 PRO A CA 1
ATOM 785 C C . PRO A 1 101 ? -21.357 2.270 19.258 1.00 81.06 101 PRO A C 1
ATOM 787 O O . PRO A 1 101 ? -21.335 2.985 18.249 1.00 81.06 101 PRO A O 1
ATOM 790 N N . PRO A 1 102 ? -20.238 1.713 19.765 1.00 81.00 102 PRO A N 1
ATOM 791 C CA . PRO A 1 102 ? -18.910 1.917 19.193 1.00 81.00 102 PRO A CA 1
ATOM 792 C C . PRO A 1 102 ? -18.865 1.617 17.691 1.00 81.00 102 PRO A C 1
ATOM 794 O O . PRO A 1 102 ? -19.385 0.598 17.235 1.00 81.00 102 PRO A O 1
ATOM 797 N N . GLU A 1 103 ? -18.212 2.495 16.925 1.00 80.38 103 GLU A N 1
ATOM 798 C CA . GLU A 1 103 ? -18.143 2.378 15.467 1.00 80.38 103 GLU A CA 1
ATOM 799 C C . GLU A 1 103 ? -17.425 1.088 15.033 1.00 80.38 103 GLU A C 1
ATOM 801 O O . GLU A 1 103 ? -16.353 0.742 15.543 1.00 80.38 103 GLU A O 1
ATOM 806 N N . GLU A 1 104 ? -18.012 0.377 14.067 1.00 82.12 104 GLU A N 1
ATOM 807 C CA . GLU A 1 104 ? -17.470 -0.876 13.541 1.00 82.12 104 GLU A CA 1
ATOM 808 C C . GLU A 1 104 ? -16.168 -0.678 12.743 1.00 82.12 104 GLU A C 1
ATOM 810 O O . GLU A 1 104 ? -15.802 0.421 12.326 1.00 82.12 104 GLU A O 1
ATOM 815 N N . LEU A 1 105 ? -15.448 -1.780 12.506 1.00 83.25 105 LEU A N 1
ATOM 816 C CA . LEU A 1 105 ? -14.176 -1.776 11.784 1.00 83.25 105 LEU A CA 1
ATOM 817 C C . LEU A 1 105 ? -14.334 -1.194 10.359 1.00 83.25 105 LEU A C 1
ATOM 819 O O . LEU A 1 105 ? -15.154 -1.698 9.583 1.00 83.25 105 LEU A O 1
ATOM 823 N N . PRO A 1 106 ? -13.490 -0.230 9.943 1.00 83.12 106 PRO A N 1
ATOM 824 C CA . PRO A 1 106 ? -13.618 0.414 8.649 1.00 83.12 106 PRO A CA 1
ATOM 825 C C . PRO A 1 106 ? -13.330 -0.569 7.517 1.00 83.12 106 PRO A C 1
ATOM 827 O O . PRO A 1 106 ? -12.395 -1.379 7.539 1.00 83.12 106 PRO A O 1
ATOM 830 N N . VAL A 1 107 ? -14.137 -0.466 6.469 1.00 81.19 107 VAL A N 1
ATOM 831 C CA . VAL A 1 107 ? -14.090 -1.378 5.334 1.00 81.19 107 VAL A CA 1
ATOM 832 C C . VAL A 1 107 ? -12.976 -0.970 4.364 1.00 81.19 107 VAL A C 1
ATOM 834 O O . VAL A 1 107 ? -13.149 -0.092 3.520 1.00 81.19 107 VAL A O 1
ATOM 837 N N . LEU A 1 108 ? -11.827 -1.652 4.425 1.00 79.81 108 LEU A N 1
ATOM 838 C CA . LEU A 1 108 ? -10.713 -1.395 3.501 1.00 79.81 108 LEU A CA 1
ATOM 839 C C . LEU A 1 108 ? -11.081 -1.746 2.051 1.00 79.81 108 LEU A C 1
ATOM 841 O O . LEU A 1 108 ? -11.489 -2.886 1.809 1.00 79.81 108 LEU A O 1
ATOM 845 N N . PRO A 1 109 ? -10.895 -0.850 1.063 1.00 80.00 109 PRO A N 1
ATOM 846 C CA . PRO A 1 109 ? -11.231 -1.089 -0.346 1.00 80.00 109 PRO A CA 1
ATOM 847 C C . PRO A 1 109 ? -10.500 -2.299 -0.948 1.00 80.00 109 PRO A C 1
ATOM 849 O O . PRO A 1 109 ? -9.401 -2.666 -0.536 1.00 80.00 109 PRO A O 1
ATOM 852 N N . LEU A 1 110 ? -11.114 -2.931 -1.954 1.00 80.00 110 LEU A N 1
ATOM 853 C CA . LEU A 1 110 ? -10.527 -4.086 -2.636 1.00 80.00 110 LEU A CA 1
ATOM 854 C C . LEU A 1 110 ? -9.279 -3.667 -3.423 1.00 80.00 110 LEU A C 1
ATOM 856 O O . LEU A 1 110 ? -9.295 -2.697 -4.182 1.00 80.00 110 LEU A O 1
ATOM 860 N N . ARG A 1 111 ? -8.192 -4.423 -3.260 1.00 80.00 111 ARG A N 1
ATOM 861 C CA . ARG A 1 111 ? -6.904 -4.152 -3.907 1.00 80.00 111 ARG A CA 1
ATOM 862 C C . ARG A 1 111 ? -6.490 -5.330 -4.779 1.00 80.00 111 ARG A C 1
ATOM 864 O O . ARG A 1 111 ? -6.510 -6.479 -4.338 1.00 80.00 111 ARG A O 1
ATOM 871 N N . ARG A 1 112 ? -6.038 -5.052 -6.001 1.00 81.56 112 ARG A N 1
ATOM 872 C CA . ARG A 1 112 ? -5.613 -6.073 -6.976 1.00 81.56 112 ARG A CA 1
ATOM 873 C C . ARG A 1 112 ? -4.153 -6.509 -6.777 1.00 81.56 112 ARG A C 1
ATOM 875 O O . ARG A 1 112 ? -3.391 -6.578 -7.733 1.00 81.56 112 ARG A O 1
ATOM 882 N N . TRP A 1 113 ? -3.758 -6.823 -5.539 1.00 76.69 113 TRP A N 1
ATOM 883 C CA . TRP A 1 113 ? -2.376 -7.215 -5.196 1.00 76.69 113 TRP A CA 1
ATOM 884 C C . TRP A 1 113 ? -1.855 -8.375 -6.049 1.00 76.69 113 TRP A C 1
ATOM 886 O O . TRP A 1 113 ? -0.723 -8.328 -6.512 1.00 76.69 113 TRP A O 1
ATOM 896 N N . LYS A 1 114 ? -2.693 -9.387 -6.301 1.00 77.31 114 LYS A N 1
ATOM 897 C CA . LYS A 1 114 ? -2.314 -10.543 -7.124 1.00 77.31 114 LYS A CA 1
ATOM 898 C C . LYS A 1 114 ? -2.044 -10.149 -8.572 1.00 77.31 114 LYS A C 1
ATOM 900 O O . LYS A 1 114 ? -1.019 -10.528 -9.114 1.00 77.31 114 LYS A O 1
ATOM 905 N N . THR A 1 115 ? -2.933 -9.363 -9.176 1.00 78.31 115 THR A N 1
ATOM 906 C CA . THR A 1 115 ? -2.778 -8.901 -10.563 1.00 78.31 115 THR A CA 1
ATOM 907 C C . THR A 1 115 ? -1.497 -8.096 -10.724 1.00 78.31 115 THR A C 1
ATOM 909 O O . THR A 1 115 ? -0.726 -8.349 -11.637 1.00 78.31 115 THR A O 1
ATOM 912 N N . VAL A 1 116 ? -1.237 -7.176 -9.796 1.00 72.75 116 VAL A N 1
ATOM 913 C CA . VAL A 1 116 ? -0.031 -6.348 -9.821 1.00 72.75 116 VAL A CA 1
ATOM 914 C C . VAL A 1 116 ? 1.239 -7.193 -9.640 1.00 72.75 116 VAL A C 1
ATOM 916 O O . VAL A 1 116 ? 2.205 -6.996 -10.367 1.00 72.75 116 VAL A O 1
ATOM 919 N N . ALA A 1 117 ? 1.223 -8.184 -8.742 1.00 76.94 117 ALA A N 1
ATOM 920 C CA . ALA A 1 117 ? 2.348 -9.102 -8.558 1.00 76.94 117 ALA A CA 1
ATOM 921 C C . ALA A 1 117 ? 2.619 -9.957 -9.807 1.00 76.94 117 ALA A C 1
ATOM 923 O O . ALA A 1 117 ? 3.774 -10.155 -10.168 1.00 76.94 117 ALA A O 1
ATOM 924 N N . VAL A 1 118 ? 1.564 -10.426 -10.484 1.00 81.19 118 VAL A N 1
ATOM 925 C CA . VAL A 1 118 ? 1.686 -11.166 -11.750 1.00 81.19 118 VAL A CA 1
ATOM 926 C C . VAL A 1 118 ? 2.298 -10.285 -12.837 1.00 81.19 118 VAL A C 1
ATOM 928 O O . VAL A 1 118 ? 3.171 -10.755 -13.552 1.00 81.19 118 VAL A O 1
ATOM 931 N N . VAL A 1 119 ? 1.898 -9.012 -12.934 1.00 78.12 119 VAL A N 1
ATOM 932 C CA . VAL A 1 119 ? 2.474 -8.069 -13.908 1.00 78.12 119 VAL A CA 1
ATOM 933 C C . VAL A 1 119 ? 3.963 -7.833 -13.644 1.00 78.12 119 VAL A C 1
ATOM 935 O O . VAL A 1 119 ? 4.750 -7.905 -14.582 1.00 78.12 119 VAL A O 1
ATOM 938 N N . ILE A 1 120 ? 4.362 -7.621 -12.384 1.00 74.38 120 ILE A N 1
ATOM 939 C CA . ILE A 1 120 ? 5.781 -7.477 -12.011 1.00 74.38 120 ILE A CA 1
ATOM 940 C C . ILE A 1 120 ? 6.565 -8.746 -12.374 1.00 74.38 120 ILE A C 1
ATOM 942 O O . ILE A 1 120 ? 7.607 -8.659 -13.014 1.00 74.38 120 ILE A O 1
ATOM 946 N N . LEU A 1 121 ? 6.067 -9.928 -11.993 1.00 79.50 121 LEU A N 1
ATOM 947 C CA . LEU A 1 121 ? 6.738 -11.196 -12.292 1.00 79.50 121 LEU A CA 1
ATOM 948 C C . LEU A 1 121 ? 6.864 -11.424 -13.799 1.00 79.50 121 LEU A C 1
ATOM 950 O O . LEU A 1 121 ? 7.943 -11.760 -14.273 1.00 79.50 121 LEU A O 1
ATOM 954 N N . ALA A 1 122 ? 5.791 -11.204 -14.558 1.00 80.44 122 ALA A N 1
ATOM 955 C CA . ALA A 1 122 ? 5.807 -11.348 -16.009 1.00 80.44 122 ALA A CA 1
ATOM 956 C C . ALA A 1 122 ? 6.827 -10.399 -16.654 1.00 80.44 122 ALA A C 1
ATOM 958 O O . ALA A 1 122 ? 7.631 -10.840 -17.468 1.00 80.44 122 ALA A O 1
ATOM 959 N N . ALA A 1 123 ? 6.850 -9.127 -16.248 1.00 72.50 123 ALA A N 1
ATOM 960 C CA . ALA A 1 123 ? 7.819 -8.156 -16.747 1.00 72.50 123 ALA A CA 1
ATOM 961 C C . ALA A 1 123 ? 9.268 -8.548 -16.407 1.00 72.50 123 ALA A C 1
ATOM 963 O O . ALA A 1 123 ? 10.147 -8.425 -17.256 1.00 72.50 123 ALA A O 1
ATOM 964 N N . PHE A 1 124 ? 9.511 -9.085 -15.206 1.00 74.12 124 PHE A N 1
ATOM 965 C CA . PHE A 1 124 ? 10.823 -9.604 -14.815 1.00 74.12 124 PHE A CA 1
ATOM 966 C C . PHE A 1 124 ? 11.265 -10.779 -15.699 1.00 74.12 124 PHE A C 1
ATOM 968 O O . PHE A 1 124 ? 12.384 -10.782 -16.205 1.00 74.12 124 PHE A O 1
ATOM 975 N N . PHE A 1 125 ? 10.385 -11.755 -15.943 1.00 79.44 125 PHE A N 1
ATOM 976 C CA . PHE A 1 125 ? 10.704 -12.893 -16.810 1.00 79.44 125 PHE A CA 1
ATOM 977 C C . PHE A 1 125 ? 10.905 -12.488 -18.271 1.00 79.44 125 PHE A C 1
ATOM 979 O O . PHE A 1 125 ? 11.779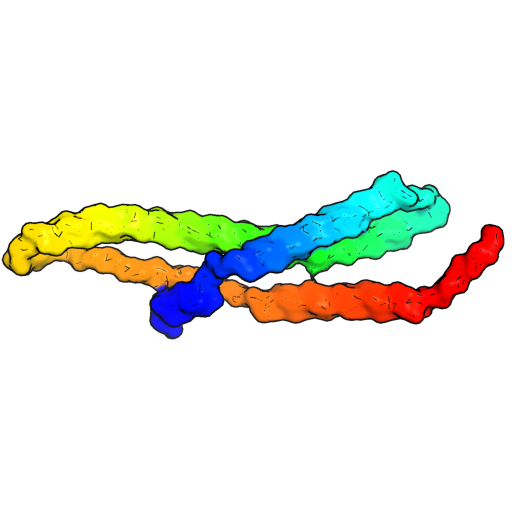 -13.043 -18.927 1.00 79.44 125 PHE A O 1
ATOM 986 N N . VAL A 1 126 ? 10.149 -11.507 -18.773 1.00 76.00 126 VAL A N 1
ATOM 987 C CA . VAL A 1 126 ? 10.354 -10.952 -20.120 1.00 76.00 126 VAL A CA 1
ATOM 988 C C . VAL A 1 126 ? 11.720 -10.273 -20.222 1.00 76.00 126 VAL A C 1
ATOM 990 O O . VAL A 1 126 ? 12.442 -10.524 -21.183 1.00 76.00 126 VAL A O 1
ATOM 993 N N . ALA A 1 127 ? 12.111 -9.476 -19.223 1.00 69.69 127 ALA A N 1
ATOM 994 C CA . ALA A 1 127 ? 13.439 -8.863 -19.175 1.00 69.69 127 ALA A CA 1
ATOM 995 C C . ALA A 1 127 ? 14.554 -9.924 -19.145 1.00 69.69 127 ALA A C 1
ATOM 997 O O . ALA A 1 127 ? 15.514 -9.847 -19.909 1.00 69.69 127 ALA A O 1
ATOM 998 N N . MET A 1 128 ? 14.399 -10.952 -18.304 1.00 72.50 128 MET A N 1
ATOM 999 C CA . MET A 1 128 ? 15.375 -12.033 -18.157 1.00 72.50 128 MET A CA 1
ATOM 1000 C C . MET A 1 128 ? 15.501 -12.873 -19.437 1.00 72.50 128 MET A C 1
ATOM 1002 O O . MET A 1 128 ? 16.610 -13.141 -19.893 1.00 72.50 128 MET A O 1
ATOM 1006 N N . ALA A 1 129 ? 14.382 -13.234 -20.067 1.00 77.00 129 ALA A N 1
ATOM 1007 C CA . ALA A 1 129 ? 14.384 -13.940 -21.346 1.00 77.00 129 ALA A CA 1
ATOM 1008 C C . ALA A 1 129 ? 14.995 -13.088 -22.468 1.00 77.00 129 ALA A C 1
ATOM 1010 O O . ALA A 1 129 ? 15.767 -13.604 -23.270 1.00 77.00 129 ALA A O 1
ATOM 1011 N N . GLY A 1 130 ? 14.713 -11.780 -22.489 1.00 67.56 130 GLY A N 1
ATOM 1012 C CA . GLY A 1 130 ? 15.349 -10.839 -23.410 1.00 67.56 130 GLY A CA 1
ATOM 1013 C C . GLY A 1 130 ? 16.871 -10.824 -23.260 1.00 67.56 130 GLY A C 1
ATOM 1014 O O . GLY A 1 130 ? 17.577 -10.883 -24.259 1.00 67.56 130 GLY A O 1
ATOM 1015 N N . SER A 1 131 ? 17.379 -10.852 -22.023 1.00 66.44 131 SER A N 1
ATOM 1016 C CA . SER A 1 131 ? 18.825 -10.910 -21.764 1.00 66.44 131 SER A CA 1
ATOM 1017 C C . SER A 1 131 ? 19.481 -12.230 -22.188 1.00 66.44 131 SER A C 1
ATOM 1019 O O . SER A 1 131 ? 20.641 -12.226 -22.574 1.00 66.44 131 SER A O 1
ATOM 1021 N N . MET A 1 132 ? 18.743 -13.346 -22.166 1.00 65.25 132 MET A N 1
ATOM 1022 C CA . MET A 1 132 ? 19.234 -14.656 -22.621 1.00 65.25 132 MET A CA 1
ATOM 1023 C C . MET A 1 132 ? 19.187 -14.831 -24.145 1.00 65.25 132 MET A C 1
ATOM 1025 O O . MET A 1 132 ? 19.888 -15.681 -24.685 1.00 65.25 132 MET A O 1
ATOM 1029 N N . LEU A 1 133 ? 18.331 -14.071 -24.832 1.00 61.75 133 LEU A N 1
ATOM 1030 C CA . LEU A 1 133 ? 18.160 -14.131 -26.286 1.00 61.75 133 LEU A CA 1
ATOM 1031 C C . LEU A 1 133 ? 19.042 -13.130 -27.036 1.00 61.75 133 LEU A C 1
ATOM 1033 O O . LEU A 1 133 ? 19.171 -13.243 -28.254 1.00 61.75 133 LEU A O 1
ATOM 1037 N N . LEU A 1 134 ? 19.643 -12.166 -26.335 1.00 57.00 134 LEU A N 1
ATOM 1038 C CA . LEU A 1 134 ? 20.678 -11.317 -26.906 1.00 57.00 134 LEU A CA 1
ATOM 1039 C C . LEU A 1 134 ? 21.967 -12.149 -26.994 1.00 57.00 134 LEU A C 1
ATOM 1041 O O . LEU A 1 134 ? 22.505 -12.518 -25.949 1.00 57.00 134 LEU A O 1
ATOM 1045 N N . PRO A 1 135 ? 22.457 -12.493 -28.204 1.00 53.34 135 PRO A N 1
ATOM 1046 C CA . PRO A 1 135 ? 23.767 -13.115 -28.325 1.00 53.34 135 PRO A CA 1
ATOM 1047 C C . PRO A 1 135 ? 24.791 -12.179 -27.688 1.00 53.34 135 PRO A C 1
ATOM 1049 O O . PRO A 1 135 ? 24.677 -10.961 -27.845 1.00 53.34 135 PRO A O 1
ATOM 1052 N N . GLU A 1 136 ? 25.769 -12.738 -26.970 1.00 53.25 136 GLU A N 1
ATOM 1053 C CA . GLU A 1 136 ? 26.936 -11.985 -26.522 1.00 53.25 136 GLU A CA 1
ATOM 1054 C C . GLU A 1 136 ? 27.486 -11.246 -27.744 1.00 53.25 136 GLU A C 1
ATOM 1056 O O . GLU A 1 136 ? 28.058 -11.864 -28.644 1.00 53.25 136 GLU A O 1
ATOM 1061 N N . THR A 1 137 ? 27.260 -9.933 -27.839 1.00 52.22 137 THR A N 1
ATOM 1062 C CA . THR A 1 137 ? 27.998 -9.107 -28.785 1.00 52.22 137 THR A CA 1
ATOM 1063 C C . THR A 1 137 ? 29.410 -9.088 -28.245 1.00 52.22 137 THR A C 1
ATOM 1065 O O . THR A 1 137 ? 29.760 -8.305 -27.363 1.00 52.22 137 THR A O 1
ATOM 1068 N N . THR A 1 138 ? 30.157 -10.079 -28.714 1.00 43.97 138 THR A N 1
ATOM 1069 C CA . THR A 1 138 ? 31.578 -10.286 -28.547 1.00 43.97 138 THR A CA 1
ATOM 1070 C C . THR A 1 138 ? 32.304 -8.957 -28.577 1.00 43.97 138 THR A C 1
ATOM 1072 O O . THR A 1 138 ? 32.225 -8.212 -29.553 1.00 43.97 138 THR A O 1
ATOM 1075 N N . VAL A 1 139 ? 33.012 -8.727 -27.479 1.00 46.28 139 VAL A N 1
ATOM 1076 C CA . VAL A 1 139 ? 34.256 -7.974 -27.374 1.00 46.28 139 VAL A CA 1
ATOM 1077 C C . VAL A 1 139 ? 34.977 -7.907 -28.727 1.00 46.28 139 VAL A C 1
ATOM 1079 O O . VAL A 1 139 ? 35.374 -8.943 -29.265 1.00 46.28 139 VAL A O 1
ATOM 1082 N N . ALA A 1 140 ? 35.151 -6.697 -29.248 1.00 36.03 140 ALA A N 1
ATOM 1083 C CA . ALA A 1 140 ? 36.205 -6.333 -30.188 1.00 36.03 140 ALA A CA 1
ATOM 1084 C C . ALA A 1 140 ? 36.553 -4.860 -29.966 1.00 36.03 140 ALA A C 1
ATOM 1086 O O . ALA A 1 140 ? 35.614 -4.033 -29.990 1.00 36.03 140 ALA A O 1
#

Solvent-accessible surface area (backbone atoms only — not comparable to full-atom values): 8056 Å² total; per-residue (Å²): 132,56,47,67,58,47,45,68,72,66,52,83,43,69,67,62,52,52,53,19,48,50,27,30,52,52,11,51,53,41,40,54,51,57,82,73,58,60,84,91,51,44,71,64,54,45,54,50,28,49,50,54,12,47,59,29,21,54,58,11,48,52,47,48,53,50,44,52,50,56,50,48,57,50,51,55,48,52,56,55,46,52,59,50,47,60,55,54,75,70,47,53,77,74,57,48,74,78,50,81,77,81,81,72,76,76,75,75,78,92,73,68,61,66,62,53,50,50,51,42,52,50,53,50,51,52,54,53,50,51,63,71,69,49,73,83,81,69,90,128

Radius of gyration: 23.83 Å; Cα contacts (8 Å, |Δi|>4): 87; chains: 1; bounding box: 65×23×64 Å

Foldseek 3Di:
DDLVVQCVVLPPDPVLLVQLVVLQVVLVVLQCVLVVDDPPCSVVSNCVSNVLSCLSNVLSVVSVVLNVVVVVLQVVLVVVQVVVVVVLVVDDPVVNVVDDPRDDRDRRDDDPPVVSVVSNVVSVVVVVVVVVPPPPPDDD

pLDDT: mean 77.84, std 9.35, range [36.03, 90.0]

Nearest PDB structures (foldseek):
  1i4t-assembly1_B  TM=3.011E-01  e=9.301E-01  Homo sapiens
  5oen-assembly1_B  TM=4.387E-01  e=7.223E+00  Mus musculus
  8ceg-assembly1_A  TM=3.487E-01  e=8.023E+00  Homo sapiens
  6azy-assembly1_A  TM=2.885E-01  e=6.502E+00  Calcarisporiella thermophila

Secondary structure (DSSP, 8-state):
--HHHHHHHH---HHHHHHHHHHHHHHHHHHHGGGG--TTSHHHHHHHHHHHHHHHHHHHHHHHHHHHHHHHHHHHHHHHHHHHHHHHHHS-HHHHTTSPPPPPPP-PPP--HHHHHHHHHHHHHHHHHHHHHS------